Protein AF-A0A914D9E1-F1 (afdb_monomer_lite)

Organism: NCBI:txid290746

Sequence (88 aa):
PGGPGQVIQSGGGQGPPGPAGPPGQPGGPGQPGQSSAPQPGPPGPGGDQGPPGPPGAPGNPGGPGNDGSSGGSGACDHCPPPRTPPGY

Structure (mmCIF, N/CA/C/O backbone):
data_AF-A0A914D9E1-F1
#
_entry.id   AF-A0A914D9E1-F1
#
loop_
_atom_site.group_PDB
_atom_site.id
_atom_site.type_symbol
_atom_site.label_atom_id
_atom_site.label_alt_id
_atom_site.label_comp_id
_atom_site.label_asym_id
_atom_site.label_entity_id
_atom_site.label_seq_id
_atom_site.pdbx_PDB_ins_code
_atom_site.Cartn_x
_atom_site.Cartn_y
_atom_site.Cartn_z
_atom_site.occupancy
_atom_site.B_iso_or_equiv
_atom_site.auth_seq_id
_atom_site.auth_comp_id
_atom_site.auth_asym_id
_atom_site.auth_atom_id
_atom_site.pdbx_PDB_model_num
ATOM 1 N N . PRO A 1 1 ? 29.827 12.034 -39.011 1.00 46.38 1 PRO A N 1
ATOM 2 C CA . PRO A 1 1 ? 29.683 11.772 -37.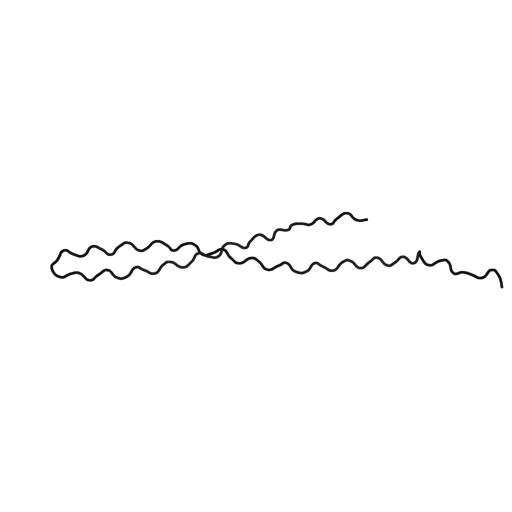557 1.00 46.38 1 PRO A CA 1
ATOM 3 C C . PRO A 1 1 ? 28.470 12.532 -36.999 1.00 46.38 1 PRO A C 1
ATOM 5 O O . PRO A 1 1 ? 28.501 13.756 -36.939 1.00 46.38 1 PRO A O 1
ATOM 8 N N . GLY A 1 2 ? 27.377 11.825 -36.698 1.00 41.75 2 GLY A N 1
ATOM 9 C CA . GLY A 1 2 ? 26.207 12.411 -36.032 1.00 41.75 2 GLY A CA 1
ATOM 10 C C . GLY A 1 2 ? 26.454 12.503 -34.526 1.00 41.75 2 GLY A C 1
ATOM 11 O O . GLY A 1 2 ? 27.050 11.589 -33.959 1.00 41.75 2 GLY A O 1
ATOM 12 N N . GLY A 1 3 ? 26.065 13.617 -33.901 1.00 50.62 3 GLY A N 1
ATOM 13 C CA . GLY A 1 3 ? 26.249 13.837 -32.461 1.00 50.62 3 GLY A CA 1
ATOM 14 C C . GLY A 1 3 ? 25.533 12.785 -31.598 1.00 50.62 3 GLY A C 1
ATOM 15 O O . GLY A 1 3 ? 24.631 12.106 -32.094 1.00 50.62 3 GLY A O 1
ATOM 16 N N . PRO A 1 4 ? 25.924 12.624 -30.319 1.00 48.44 4 PRO A N 1
ATOM 17 C CA . PRO A 1 4 ? 25.319 11.624 -29.446 1.00 48.44 4 PRO A CA 1
ATOM 18 C C . PRO A 1 4 ? 23.818 11.887 -29.280 1.00 48.44 4 PRO A C 1
ATOM 20 O O . PRO A 1 4 ? 23.392 13.026 -29.076 1.00 48.44 4 PRO A O 1
ATOM 23 N N . GLY A 1 5 ? 23.026 10.818 -29.389 1.00 50.44 5 GLY A N 1
ATOM 24 C CA . GLY A 1 5 ? 21.576 10.868 -29.234 1.00 50.44 5 GLY A CA 1
ATOM 25 C C . GLY A 1 5 ? 21.184 11.435 -27.872 1.00 50.44 5 GLY A C 1
ATOM 26 O O . GLY A 1 5 ? 21.755 11.067 -26.845 1.00 50.44 5 GLY A O 1
ATOM 27 N N . GLN A 1 6 ? 20.210 12.346 -27.869 1.00 46.50 6 GLN A N 1
ATOM 28 C CA . GLN A 1 6 ? 19.634 12.870 -26.638 1.00 46.50 6 GLN A CA 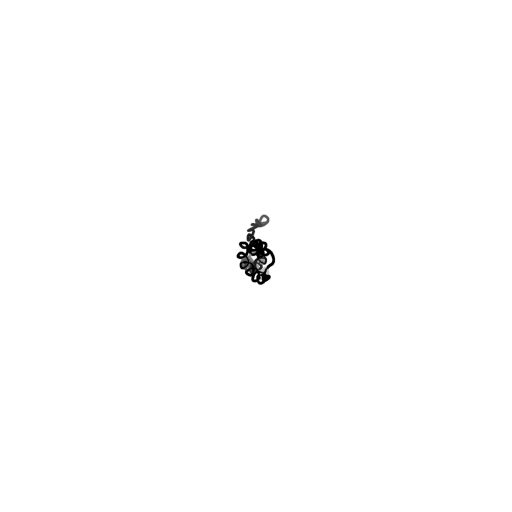1
ATOM 29 C C . GLN A 1 6 ? 18.916 11.734 -25.910 1.00 46.50 6 GLN A C 1
ATOM 31 O O . GLN A 1 6 ? 17.888 11.232 -26.361 1.00 46.50 6 GLN A O 1
ATOM 36 N N . VAL A 1 7 ? 19.478 11.329 -24.773 1.00 46.06 7 VAL A N 1
ATOM 37 C CA . VAL A 1 7 ? 18.842 10.401 -23.844 1.00 46.06 7 VAL A CA 1
ATOM 38 C C . VAL A 1 7 ? 17.719 11.176 -23.164 1.00 46.06 7 VAL A C 1
ATOM 40 O O . VAL A 1 7 ? 17.926 11.831 -22.144 1.00 46.06 7 VAL A O 1
ATOM 43 N N . ILE A 1 8 ? 16.525 11.168 -23.753 1.00 49.91 8 ILE A N 1
ATOM 44 C CA . ILE A 1 8 ? 15.329 11.605 -23.037 1.00 49.91 8 ILE A CA 1
ATOM 45 C C . ILE A 1 8 ? 15.100 10.593 -21.919 1.00 49.91 8 ILE A C 1
ATOM 47 O O . ILE A 1 8 ? 14.504 9.538 -22.130 1.00 49.91 8 ILE A O 1
ATOM 51 N N . GLN A 1 9 ? 15.611 10.929 -20.730 1.00 43.16 9 GLN A N 1
ATOM 52 C CA . GLN A 1 9 ? 15.197 10.392 -19.436 1.00 43.16 9 GLN A CA 1
ATOM 53 C C . GLN A 1 9 ? 13.699 10.670 -19.274 1.00 43.16 9 GLN A C 1
ATOM 55 O O . GLN A 1 9 ? 13.276 11.562 -18.545 1.00 43.16 9 GLN A O 1
ATOM 60 N N . SER A 1 10 ? 12.869 9.953 -20.021 1.00 48.94 10 SER A N 1
ATOM 61 C CA . SER A 1 10 ? 11.425 9.989 -19.869 1.00 48.94 10 SER A CA 1
ATOM 62 C C . SER A 1 10 ? 11.122 9.097 -18.676 1.00 48.94 10 SER A C 1
ATOM 64 O O . SER A 1 10 ? 10.833 7.911 -18.800 1.00 48.94 10 SER A O 1
ATOM 66 N N . GLY A 1 11 ? 11.322 9.679 -17.490 1.00 48.28 11 GLY A N 1
ATOM 67 C CA . GLY A 1 11 ? 11.004 9.070 -16.213 1.00 48.28 11 GLY A CA 1
ATOM 68 C C . GLY A 1 11 ? 9.546 8.639 -16.214 1.00 48.28 11 GLY A C 1
ATOM 69 O O . GLY A 1 11 ? 8.648 9.467 -16.080 1.00 48.28 11 GLY A O 1
ATOM 70 N N . GLY A 1 12 ? 9.312 7.338 -16.373 1.00 49.28 12 GLY A N 1
ATOM 71 C CA . GLY A 1 12 ? 8.045 6.730 -16.008 1.00 49.28 12 GLY A CA 1
ATOM 72 C C . GLY A 1 12 ? 7.906 6.873 -14.501 1.00 49.28 12 GLY A C 1
ATOM 73 O O . GLY A 1 12 ? 8.553 6.143 -13.752 1.00 49.28 12 GLY A O 1
ATOM 74 N N . GLY A 1 13 ? 7.151 7.883 -14.066 1.00 56.12 13 GLY A N 1
ATOM 75 C CA . GLY A 1 13 ? 6.897 8.139 -12.654 1.00 56.12 13 GLY A CA 1
ATOM 76 C C . GLY A 1 13 ? 6.337 6.897 -11.963 1.00 56.12 13 GLY A C 1
ATOM 77 O O . GLY A 1 13 ? 5.631 6.093 -12.574 1.00 56.12 13 GLY A O 1
ATOM 78 N N . GLN A 1 14 ? 6.672 6.737 -10.684 1.00 52.31 14 GLN A N 1
ATOM 79 C CA . GLN A 1 14 ? 6.115 5.675 -9.856 1.00 52.31 14 GLN A CA 1
ATOM 80 C C . GLN A 1 14 ? 4.580 5.741 -9.907 1.00 52.31 14 GLN A C 1
ATOM 82 O O . GLN A 1 14 ? 4.002 6.828 -9.838 1.00 52.31 14 GLN A O 1
ATOM 87 N N . GLY A 1 15 ? 3.930 4.581 -10.060 1.00 56.78 15 GLY A N 1
ATOM 88 C CA . GLY A 1 15 ? 2.471 4.490 -10.055 1.00 56.78 15 GLY A CA 1
ATOM 89 C C . GLY A 1 15 ? 1.871 5.078 -8.770 1.00 56.78 15 GLY A C 1
ATOM 90 O O . GLY A 1 15 ? 2.574 5.190 -7.760 1.00 56.78 15 GLY A O 1
ATOM 91 N N . PRO A 1 16 ? 0.585 5.473 -8.787 1.00 61.41 16 PRO A N 1
ATOM 92 C CA . PRO A 1 16 ? -0.048 6.057 -7.614 1.00 61.41 16 PRO A CA 1
ATOM 93 C C . PRO A 1 16 ? 0.013 5.085 -6.419 1.00 61.41 16 PRO A C 1
ATOM 95 O O . PRO A 1 16 ? 0.026 3.865 -6.619 1.00 61.41 16 PRO A O 1
ATOM 98 N N . PRO A 1 17 ? 0.039 5.597 -5.176 1.00 68.81 17 PRO A N 1
ATOM 99 C CA . PRO A 1 17 ? -0.086 4.763 -3.985 1.00 68.81 17 PRO A CA 1
ATOM 100 C C . PRO A 1 17 ? -1.308 3.834 -4.061 1.00 68.81 17 PRO A C 1
ATOM 102 O O . PRO A 1 17 ? -2.335 4.195 -4.639 1.00 68.81 17 PRO A O 1
ATOM 105 N N . GLY A 1 18 ? -1.203 2.642 -3.467 1.00 70.00 18 GLY A N 1
ATOM 106 C CA . GLY A 1 18 ? -2.335 1.719 -3.361 1.00 70.00 18 GLY A CA 1
ATOM 107 C C . GLY A 1 18 ? -3.484 2.292 -2.513 1.00 70.00 18 GLY A C 1
ATOM 108 O O . GLY A 1 18 ? -3.283 3.259 -1.772 1.00 70.00 18 GLY A O 1
ATOM 109 N N . PRO A 1 19 ? -4.697 1.711 -2.597 1.00 72.81 19 PRO A N 1
ATOM 110 C CA . PRO A 1 19 ? -5.827 2.139 -1.776 1.00 72.81 19 PRO A CA 1
ATOM 111 C C . PRO A 1 19 ? -5.550 1.925 -0.279 1.00 72.81 19 PRO A C 1
ATOM 113 O O . PRO A 1 19 ? -4.753 1.068 0.107 1.00 72.81 19 PRO A O 1
ATOM 116 N N . ALA A 1 20 ? -6.237 2.690 0.576 1.00 78.62 20 ALA A N 1
ATOM 117 C CA . ALA A 1 20 ? -6.176 2.501 2.024 1.00 78.62 20 ALA A CA 1
ATOM 118 C C . ALA A 1 20 ? -6.628 1.083 2.426 1.00 78.62 20 ALA A C 1
ATOM 120 O O . ALA A 1 20 ? -7.512 0.500 1.794 1.00 78.62 20 ALA A O 1
ATOM 121 N N . GLY A 1 21 ? -6.030 0.538 3.491 1.00 77.44 21 GLY A N 1
ATOM 122 C CA . GLY A 1 21 ? -6.450 -0.742 4.061 1.00 77.44 21 GLY A CA 1
ATOM 123 C C . GLY A 1 21 ? -7.878 -0.688 4.631 1.00 77.44 21 GLY A C 1
ATOM 124 O O . GLY A 1 21 ? -8.399 0.402 4.888 1.00 77.44 21 GLY A O 1
ATOM 125 N N . PRO A 1 22 ? -8.528 -1.847 4.840 1.00 82.19 22 PRO A N 1
ATOM 126 C CA . PRO A 1 22 ? -9.861 -1.894 5.434 1.00 82.19 22 PRO A CA 1
ATOM 127 C C . PRO A 1 22 ? -9.854 -1.363 6.883 1.00 82.19 22 PRO A C 1
ATOM 129 O O . PRO A 1 22 ? -8.821 -1.434 7.554 1.00 82.19 22 PRO A O 1
ATOM 132 N N . PRO A 1 23 ? -10.996 -0.864 7.398 1.00 81.75 23 PRO A N 1
ATOM 133 C CA . PRO A 1 23 ? -11.138 -0.520 8.812 1.00 81.75 23 PRO A CA 1
ATOM 134 C C . PRO A 1 23 ? -10.798 -1.697 9.739 1.00 81.75 23 PRO A C 1
ATOM 136 O O . PRO A 1 23 ? -11.005 -2.860 9.383 1.00 81.75 23 PRO A O 1
ATOM 139 N N . GLY A 1 24 ? -10.309 -1.390 10.944 1.00 84.25 24 GLY A N 1
ATOM 140 C CA . GLY A 1 24 ? -10.080 -2.393 11.986 1.00 84.25 24 GLY A CA 1
ATOM 141 C C . GLY A 1 24 ? -11.374 -3.098 12.411 1.00 84.25 24 GLY A C 1
ATOM 142 O O . GLY A 1 24 ? -12.477 -2.591 12.201 1.00 84.25 24 GLY A O 1
ATOM 143 N N . GLN A 1 25 ? -11.248 -4.281 13.014 1.00 85.81 25 GLN A N 1
ATOM 144 C CA . GLN A 1 25 ? -12.406 -5.010 13.536 1.00 85.81 25 GLN A CA 1
ATOM 145 C C . GLN A 1 25 ? -13.062 -4.242 14.701 1.00 85.81 25 GLN A C 1
ATOM 147 O O . GLN A 1 25 ? -12.346 -3.602 15.476 1.00 85.81 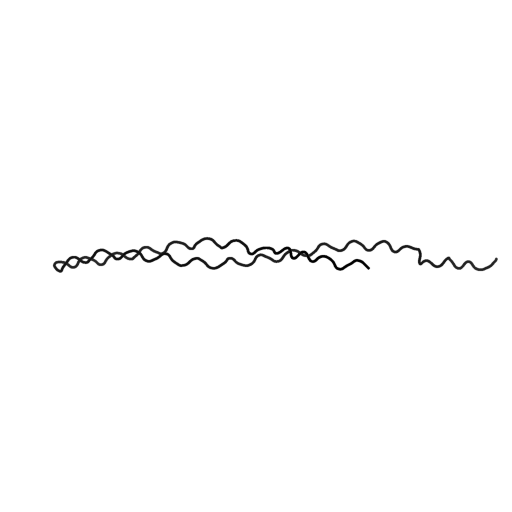25 GLN A O 1
ATOM 152 N N . PRO A 1 26 ? -14.400 -4.310 14.861 1.00 85.25 26 PRO A N 1
ATOM 153 C CA . PRO A 1 26 ? -15.069 -3.768 16.039 1.00 85.25 26 PRO A CA 1
ATOM 154 C C . PRO A 1 26 ? -14.476 -4.334 17.333 1.00 85.25 26 PRO A C 1
ATOM 156 O O . PRO A 1 26 ? -14.102 -5.507 17.391 1.00 85.25 26 PRO A O 1
ATOM 159 N N . GLY A 1 27 ? -14.421 -3.507 18.381 1.00 89.25 27 GLY A N 1
ATOM 160 C CA . GLY A 1 27 ? -14.027 -3.962 19.712 1.00 89.25 27 GLY A CA 1
ATOM 161 C C . GLY A 1 27 ? -14.931 -5.094 20.213 1.00 89.25 27 GLY A C 1
ATOM 162 O O . GLY A 1 27 ? -16.102 -5.184 19.839 1.00 89.25 27 GLY A O 1
ATOM 163 N N . GLY A 1 28 ? -14.382 -5.965 21.061 1.00 92.69 28 GLY A N 1
ATOM 164 C CA . GLY A 1 28 ? -15.154 -7.043 21.676 1.00 92.69 28 GLY A CA 1
ATOM 165 C C . GLY A 1 28 ? -16.321 -6.514 22.531 1.00 92.69 28 GLY A C 1
ATOM 166 O O . GLY A 1 28 ? -16.279 -5.369 22.989 1.00 92.69 28 GLY A O 1
ATOM 167 N N . PRO A 1 29 ? -17.360 -7.334 22.777 1.00 82.75 29 PRO A N 1
ATOM 168 C CA . PRO A 1 29 ? -18.444 -6.976 23.687 1.00 82.75 29 PRO A CA 1
ATOM 169 C C . PRO A 1 29 ? -17.908 -6.600 25.074 1.00 82.75 29 PRO A C 1
ATOM 171 O O . PRO A 1 29 ? -16.945 -7.198 25.557 1.00 82.75 29 PRO A O 1
ATOM 174 N N . GLY A 1 30 ? -18.557 -5.637 25.733 1.00 81.69 30 GLY A N 1
ATOM 175 C CA . GLY A 1 30 ? -18.253 -5.302 27.125 1.00 81.69 30 GLY A CA 1
ATOM 176 C C . GLY A 1 30 ? -18.424 -6.506 28.056 1.00 81.69 30 GLY A C 1
ATOM 177 O O . GLY A 1 30 ? -19.204 -7.419 27.774 1.00 81.69 30 GLY A O 1
ATOM 178 N N . GLN A 1 31 ? -17.702 -6.511 29.179 1.00 82.94 31 GLN A N 1
ATOM 179 C CA . GLN A 1 31 ? -17.861 -7.565 30.180 1.00 82.94 31 GLN A CA 1
ATOM 180 C C . GLN A 1 31 ? -19.292 -7.568 30.755 1.00 82.94 31 GLN A C 1
ATOM 182 O O . GLN A 1 31 ? -19.860 -6.494 30.973 1.00 82.94 31 GLN A O 1
ATOM 187 N N . PRO A 1 32 ? -19.881 -8.751 31.021 1.00 76.31 32 PRO A N 1
ATOM 188 C CA . PRO A 1 32 ? -21.172 -8.852 31.694 1.00 76.31 32 PRO A CA 1
ATOM 189 C C . PRO A 1 32 ? -21.182 -8.111 33.038 1.00 76.31 32 PRO A C 1
ATOM 191 O O . PRO A 1 32 ? -20.200 -8.130 33.780 1.00 76.31 32 PRO A O 1
ATOM 194 N N . GLY A 1 33 ? -22.319 -7.493 33.367 1.00 68.12 33 GLY A N 1
ATOM 195 C CA . GLY A 1 33 ? -22.546 -6.826 34.650 1.00 68.12 33 GLY A CA 1
ATOM 196 C C . GLY A 1 33 ? -22.345 -7.762 35.847 1.00 68.12 33 GLY A C 1
ATOM 197 O O . GLY A 1 33 ? -22.978 -8.815 35.896 1.00 68.12 33 GLY A O 1
ATOM 198 N N . GLN A 1 34 ? -21.527 -7.382 36.837 1.00 64.62 34 GLN A N 1
ATOM 199 C CA . GLN A 1 34 ? -21.494 -8.082 38.126 1.00 64.62 34 GLN A CA 1
ATOM 200 C C . GLN A 1 34 ? -22.758 -7.750 38.928 1.00 64.62 34 GLN A C 1
ATOM 202 O O . GLN A 1 34 ? -23.023 -6.595 39.257 1.00 64.62 34 GLN A O 1
ATOM 207 N N . SER A 1 35 ? -23.544 -8.771 39.261 1.00 62.81 35 SER A N 1
ATOM 208 C CA . SER A 1 35 ? -24.711 -8.640 40.134 1.00 62.81 35 SER A CA 1
ATOM 209 C C . SER A 1 35 ? -24.298 -8.177 41.541 1.00 62.81 35 SER A C 1
ATOM 211 O O . SER A 1 35 ? -23.527 -8.856 42.218 1.00 62.81 35 SER A O 1
ATOM 213 N N . SER A 1 36 ? -24.839 -7.027 41.969 1.00 51.19 36 SER A N 1
ATOM 214 C CA . SER A 1 36 ? -24.682 -6.382 43.293 1.00 51.19 36 SER A CA 1
ATOM 215 C C . SER A 1 36 ? -23.236 -6.125 43.756 1.00 51.19 36 SER A C 1
ATOM 217 O O . SER A 1 36 ? -22.883 -6.292 44.919 1.00 51.19 36 SER A O 1
ATOM 219 N N . ALA A 1 37 ? -22.427 -5.633 42.825 1.00 59.31 37 ALA A N 1
ATOM 220 C CA . ALA A 1 37 ? -21.249 -4.790 43.035 1.00 59.31 37 ALA A CA 1
ATOM 221 C C . ALA A 1 37 ? -21.375 -3.608 42.033 1.00 59.31 37 ALA A C 1
ATOM 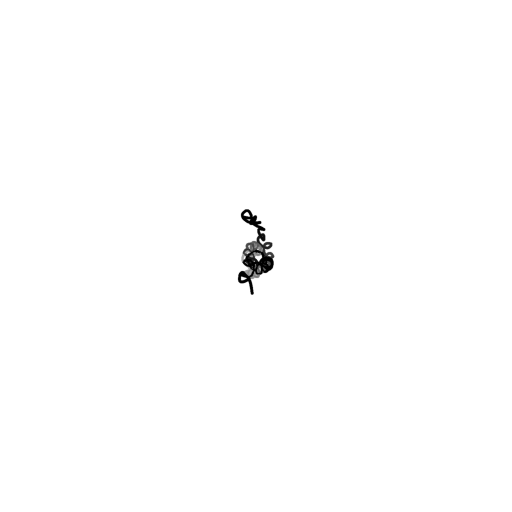223 O O . ALA A 1 37 ? -22.207 -3.716 41.127 1.00 59.31 37 ALA A O 1
ATOM 224 N N . PRO A 1 38 ? -20.682 -2.457 42.197 1.00 55.91 38 PRO A N 1
ATOM 225 C CA . PRO A 1 38 ? -20.920 -1.258 41.380 1.00 55.91 38 PRO A CA 1
ATOM 226 C C . PRO A 1 38 ? -20.942 -1.579 39.880 1.00 55.91 38 PRO A C 1
ATOM 228 O O . PRO A 1 38 ? -20.129 -2.373 39.410 1.00 55.91 38 PRO A O 1
ATOM 231 N N . GLN A 1 39 ? -21.893 -0.978 39.152 1.00 66.12 39 GLN A N 1
ATOM 232 C CA . GLN A 1 39 ? -22.076 -1.192 37.712 1.00 66.12 39 GLN A CA 1
ATOM 233 C C . GLN A 1 39 ? -20.725 -1.137 36.987 1.00 66.12 39 GLN A C 1
ATOM 235 O O . GLN A 1 39 ? -20.025 -0.128 37.126 1.00 66.12 39 GLN A O 1
ATOM 240 N N . PRO A 1 40 ? -20.361 -2.172 36.203 1.00 72.12 40 PRO A N 1
ATOM 241 C CA . PRO A 1 40 ? -19.186 -2.086 35.355 1.00 72.12 40 PRO A CA 1
ATOM 242 C C . PRO A 1 40 ? -19.285 -0.864 34.451 1.00 72.12 40 PRO A C 1
ATOM 244 O O . PRO A 1 40 ? -20.363 -0.531 33.948 1.00 72.12 40 PRO A O 1
ATOM 247 N N . GLY A 1 41 ? -18.154 -0.178 34.295 1.00 77.38 41 GLY A N 1
ATOM 248 C CA . GLY A 1 41 ? -18.065 0.993 33.437 1.00 77.38 41 GLY A CA 1
ATOM 249 C C . GLY A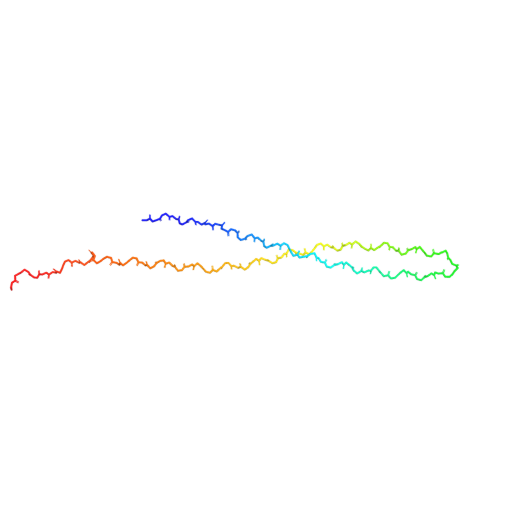 1 41 ? -18.477 0.669 31.997 1.00 77.38 41 GLY A C 1
ATOM 250 O O . GLY A 1 41 ? -18.477 -0.500 31.596 1.00 77.38 41 GLY A O 1
ATOM 251 N N . PRO A 1 42 ? -18.834 1.694 31.205 1.00 86.31 42 PRO A N 1
ATOM 252 C CA . PRO A 1 42 ? -19.133 1.490 29.796 1.00 86.31 42 PRO A CA 1
ATOM 253 C C . PRO A 1 42 ? -17.944 0.815 29.087 1.00 86.31 42 PRO A C 1
ATOM 255 O O . PRO A 1 42 ? -16.797 0.993 29.514 1.00 86.31 42 PRO A O 1
ATOM 258 N N . PRO A 1 43 ? -18.192 0.058 28.002 1.00 85.00 43 PRO A N 1
ATOM 259 C CA . PRO A 1 43 ? -17.123 -0.453 27.152 1.00 85.00 43 PRO A CA 1
ATOM 260 C C . PRO A 1 43 ? -16.150 0.663 26.754 1.00 85.00 43 PRO A C 1
ATOM 262 O O . PRO A 1 43 ? -16.555 1.813 26.569 1.00 85.00 43 PRO A O 1
ATOM 265 N N . GLY A 1 44 ? -14.868 0.319 26.617 1.00 86.25 44 GLY A N 1
ATOM 266 C CA . GLY A 1 44 ? -13.858 1.269 26.156 1.00 86.25 44 GLY A CA 1
ATOM 267 C C . GLY A 1 44 ? -14.155 1.796 24.744 1.00 86.25 44 GLY A C 1
ATOM 268 O O . GLY A 1 44 ? -14.914 1.169 23.998 1.00 86.25 44 GLY A O 1
ATOM 269 N N . PRO A 1 45 ? -13.560 2.939 24.356 1.00 89.31 45 PRO A N 1
ATOM 270 C CA . PRO A 1 45 ? -13.630 3.409 22.977 1.00 89.31 45 PRO A CA 1
ATOM 271 C C . PRO A 1 45 ? -13.058 2.353 22.018 1.00 89.31 45 PRO A C 1
ATOM 273 O O . PRO A 1 45 ? -12.204 1.548 22.395 1.00 89.31 45 PRO A O 1
ATOM 276 N N . GLY A 1 46 ? -13.540 2.355 20.773 1.00 90.44 46 GLY A N 1
ATOM 277 C CA . GLY A 1 46 ? -12.961 1.525 19.716 1.00 90.44 46 GLY A CA 1
ATOM 278 C C . GLY A 1 46 ? -11.475 1.834 19.518 1.00 90.44 46 GLY A C 1
ATOM 279 O O . GLY A 1 46 ? -11.032 2.948 19.792 1.00 90.44 46 GLY A O 1
ATOM 280 N N . GLY A 1 47 ? -10.712 0.841 19.057 1.00 89.19 47 GLY A N 1
ATOM 281 C CA . GLY A 1 47 ? -9.295 1.030 18.748 1.00 89.19 47 GLY A CA 1
ATOM 282 C C . GLY A 1 47 ? -9.074 2.015 17.598 1.00 89.19 47 GLY A C 1
ATOM 283 O O . GLY A 1 47 ? -9.973 2.257 16.789 1.00 89.19 47 GLY A O 1
ATOM 284 N N . ASP A 1 48 ? -7.861 2.558 17.524 1.00 87.50 48 ASP A N 1
ATOM 285 C CA . ASP A 1 48 ? -7.460 3.472 16.457 1.00 87.50 48 ASP A CA 1
ATOM 286 C C . ASP A 1 48 ? -7.540 2.813 15.072 1.00 87.50 48 ASP A C 1
ATOM 288 O O . ASP A 1 48 ? -7.462 1.589 14.915 1.00 87.50 48 ASP A O 1
ATOM 292 N N . GLN A 1 49 ? -7.662 3.643 14.034 1.00 86.75 49 GLN A N 1
ATOM 293 C CA . GLN A 1 49 ? -7.548 3.170 12.659 1.00 86.75 49 GLN A CA 1
ATOM 294 C C . GLN A 1 49 ? -6.165 2.533 12.435 1.00 86.75 49 GLN A C 1
ATOM 296 O O . GLN A 1 49 ? -5.145 3.052 12.887 1.00 86.75 49 GLN A O 1
ATOM 301 N N . GLY A 1 50 ? -6.128 1.419 11.697 1.00 84.69 50 GLY A N 1
ATOM 302 C CA . GLY A 1 50 ? -4.870 0.798 11.284 1.00 84.69 50 GLY A CA 1
ATOM 303 C C . GLY A 1 50 ? -3.999 1.731 10.423 1.00 84.69 50 GLY A C 1
ATOM 304 O O . GLY A 1 50 ? -4.506 2.690 9.833 1.00 84.69 50 GLY A O 1
ATOM 305 N N . PRO A 1 51 ? -2.687 1.457 10.317 1.00 86.44 51 PRO A N 1
ATOM 306 C CA . PRO A 1 51 ? -1.786 2.266 9.503 1.00 86.44 51 PRO A CA 1
ATOM 307 C C . PRO A 1 51 ? -2.139 2.189 8.003 1.00 86.44 51 PRO A C 1
ATOM 309 O O . PRO A 1 51 ? -2.775 1.225 7.563 1.00 86.44 51 PRO A O 1
ATOM 312 N N . PRO A 1 52 ? -1.700 3.168 7.189 1.00 82.62 52 PRO A N 1
ATOM 313 C CA . PRO A 1 52 ? -1.797 3.085 5.733 1.00 82.62 52 PRO A CA 1
ATOM 314 C C . PRO A 1 52 ? -1.140 1.814 5.172 1.00 82.62 52 PRO A C 1
ATOM 316 O O . PRO A 1 52 ? -0.179 1.294 5.741 1.00 82.62 52 PRO A O 1
ATOM 319 N N . GLY A 1 53 ? -1.638 1.334 4.028 1.00 85.88 53 GLY A N 1
ATOM 320 C CA . GLY A 1 53 ? -1.025 0.216 3.307 1.00 85.88 53 GLY A CA 1
ATOM 321 C C . GLY A 1 53 ? 0.369 0.556 2.748 1.00 85.88 53 GLY A C 1
ATOM 322 O O . GLY A 1 53 ? 0.730 1.733 2.660 1.00 85.88 53 GLY A O 1
ATOM 323 N N . PRO A 1 54 ? 1.166 -0.456 2.355 1.00 80.75 54 PRO A N 1
ATOM 324 C CA . PRO A 1 54 ? 2.475 -0.233 1.745 1.00 80.75 54 PRO A CA 1
ATOM 325 C C . PRO A 1 54 ? 2.363 0.437 0.358 1.00 80.75 54 PRO A C 1
ATOM 327 O O . PRO A 1 54 ? 1.308 0.367 -0.279 1.00 80.75 54 PRO A O 1
ATOM 330 N N . PRO A 1 55 ? 3.449 1.053 -0.154 1.00 78.94 55 PRO A N 1
ATOM 331 C CA . PRO A 1 55 ? 3.498 1.560 -1.525 1.00 78.94 55 PRO A CA 1
ATOM 332 C C . PRO A 1 55 ? 3.194 0.478 -2.572 1.00 78.94 55 PRO A C 1
ATOM 334 O O . PRO A 1 55 ? 3.488 -0.700 -2.369 1.00 78.94 55 PRO A O 1
ATOM 337 N N . GLY A 1 56 ? 2.644 0.891 -3.719 1.00 85.94 56 GLY A N 1
ATOM 338 C CA . GLY A 1 56 ? 2.432 -0.000 -4.861 1.00 85.94 56 GLY A CA 1
ATOM 339 C C . GLY A 1 56 ? 3.746 -0.527 -5.452 1.00 85.94 56 GLY A C 1
ATOM 340 O O . GLY A 1 56 ? 4.810 0.073 -5.278 1.00 85.94 56 GLY A O 1
ATOM 341 N N . ALA A 1 57 ? 3.667 -1.648 -6.174 1.00 79.62 57 ALA A N 1
ATOM 342 C CA . ALA A 1 57 ? 4.812 -2.215 -6.884 1.00 79.62 57 ALA A CA 1
ATOM 343 C C . ALA A 1 57 ? 5.319 -1.269 -7.999 1.00 79.62 57 ALA A C 1
ATOM 345 O O . ALA A 1 57 ? 4.523 -0.516 -8.569 1.00 79.62 57 ALA A O 1
ATOM 346 N N . PRO A 1 58 ? 6.623 -1.307 -8.343 1.00 77.25 58 PRO A N 1
ATOM 347 C CA . PRO A 1 58 ? 7.146 -0.609 -9.515 1.00 77.25 58 PRO A CA 1
ATOM 348 C C . PRO A 1 58 ? 6.405 -1.000 -10.802 1.00 77.25 58 PRO A C 1
ATOM 350 O O . PRO A 1 58 ? 5.926 -2.125 -10.937 1.00 77.25 58 PRO A O 1
ATOM 353 N N . GLY A 1 59 ? 6.339 -0.074 -11.762 1.00 83.88 59 GLY A N 1
ATOM 354 C CA . GLY A 1 59 ? 5.795 -0.359 -13.091 1.00 83.88 59 GLY A CA 1
ATOM 355 C C . GLY A 1 59 ? 6.645 -1.369 -13.872 1.00 83.88 59 GLY A C 1
ATOM 356 O O . GLY A 1 59 ? 7.820 -1.581 -13.566 1.00 83.88 59 GLY A O 1
ATOM 357 N N . ASN A 1 60 ? 6.057 -1.978 -14.906 1.00 80.0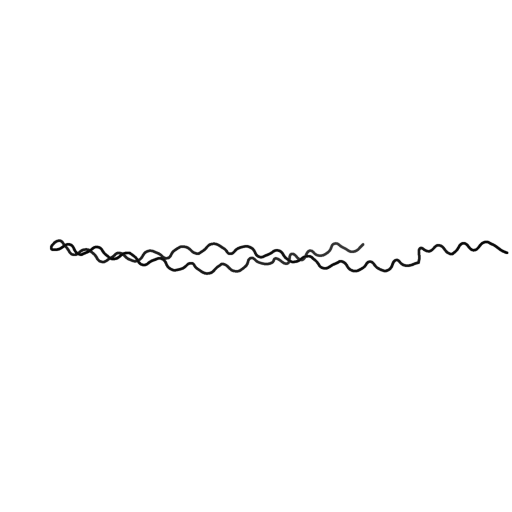6 60 ASN A N 1
ATOM 358 C CA . ASN A 1 60 ? 6.795 -2.856 -15.817 1.00 80.06 60 ASN A CA 1
ATOM 359 C C . ASN A 1 60 ? 7.865 -2.069 -16.602 1.00 80.06 60 ASN A C 1
ATOM 361 O O . ASN A 1 60 ? 7.640 -0.894 -16.909 1.00 80.06 60 ASN A O 1
ATOM 365 N N . PRO A 1 61 ? 8.998 -2.699 -16.974 1.00 74.94 61 PRO A N 1
ATOM 366 C CA . PRO A 1 61 ? 9.961 -2.101 -17.893 1.00 74.94 61 PRO A CA 1
ATOM 367 C C . PRO A 1 61 ? 9.307 -1.667 -19.211 1.00 74.94 61 PRO A C 1
ATOM 369 O O . PRO A 1 61 ? 8.349 -2.289 -19.674 1.00 74.94 61 PRO A O 1
ATOM 372 N N . GLY A 1 62 ? 9.855 -0.619 -19.833 1.00 85.38 62 GLY A N 1
ATOM 373 C CA . GLY A 1 62 ? 9.466 -0.226 -21.186 1.00 85.38 62 GLY A CA 1
ATOM 374 C C . GLY A 1 62 ? 9.738 -1.339 -22.205 1.00 85.38 62 GLY A C 1
ATOM 375 O O . GLY A 1 62 ? 10.583 -2.209 -21.984 1.00 85.38 62 GLY A O 1
ATOM 376 N N . GLY A 1 63 ? 9.019 -1.309 -23.328 1.00 87.81 63 GLY A N 1
ATOM 377 C CA . GLY A 1 63 ? 9.283 -2.216 -24.446 1.00 87.81 63 GLY A CA 1
ATOM 378 C C . GLY A 1 63 ? 10.661 -1.973 -25.087 1.00 87.81 63 GLY A C 1
ATOM 379 O O . GLY A 1 63 ? 11.274 -0.928 -24.850 1.00 87.81 63 GLY A O 1
ATOM 380 N N . PRO A 1 64 ? 11.157 -2.914 -25.912 1.00 84.50 64 PRO A N 1
ATOM 381 C CA . PRO A 1 64 ? 12.367 -2.713 -26.705 1.00 84.50 64 PRO A CA 1
ATOM 382 C C . PRO A 1 64 ? 12.274 -1.465 -27.591 1.00 84.50 64 PRO A C 1
ATOM 384 O O . PRO A 1 64 ? 11.190 -1.092 -28.044 1.00 84.50 64 PRO A O 1
ATOM 387 N N . GLY A 1 65 ? 13.422 -0.840 -27.863 1.00 87.81 65 GLY A N 1
ATOM 388 C CA . GLY A 1 65 ? 13.508 0.229 -28.855 1.00 87.81 65 GLY A CA 1
ATOM 389 C C . GLY A 1 65 ? 13.154 -0.273 -30.257 1.00 87.81 65 GLY A C 1
ATOM 390 O O . GLY A 1 65 ? 13.294 -1.454 -30.565 1.00 87.81 65 GLY A O 1
ATOM 391 N N . ASN A 1 66 ? 12.696 0.642 -31.102 1.00 88.44 66 ASN A N 1
ATOM 392 C CA . ASN A 1 66 ? 12.457 0.399 -32.519 1.00 88.44 66 ASN A CA 1
ATOM 393 C C . ASN A 1 66 ? 13.762 0.073 -33.264 1.00 88.44 66 ASN A C 1
ATOM 395 O O . ASN A 1 66 ? 14.823 0.612 -32.942 1.00 88.44 66 ASN A O 1
ATOM 399 N N . ASP A 1 67 ? 13.656 -0.787 -34.279 1.00 84.50 67 ASP A N 1
ATOM 400 C CA . ASP A 1 67 ? 14.782 -1.154 -35.135 1.00 84.50 67 ASP A CA 1
ATOM 401 C C . ASP A 1 67 ? 15.420 0.087 -35.779 1.00 84.50 67 ASP A C 1
ATOM 403 O O . ASP A 1 67 ? 14.748 1.070 -36.114 1.00 84.50 67 ASP A O 1
ATOM 407 N N . GLY A 1 68 ? 16.744 0.039 -35.956 1.00 83.19 68 GLY A N 1
ATOM 408 C CA . GLY A 1 68 ? 17.480 1.089 -36.652 1.00 83.19 68 GLY A CA 1
ATOM 409 C C . GLY A 1 68 ? 17.034 1.208 -38.111 1.00 83.19 68 GLY A C 1
ATOM 410 O O . GLY A 1 68 ? 16.660 0.224 -38.748 1.00 83.19 68 GLY A O 1
ATOM 411 N N . SER A 1 69 ? 17.102 2.421 -38.662 1.00 82.50 69 SER A N 1
ATOM 412 C CA . SER A 1 69 ? 16.849 2.642 -40.087 1.00 82.50 69 SER A CA 1
ATOM 413 C C . SER A 1 69 ? 17.795 1.787 -40.931 1.00 82.50 69 SER A C 1
ATOM 415 O O . SER A 1 69 ? 18.989 1.714 -40.626 1.00 82.50 69 SER A O 1
ATOM 417 N N . SER A 1 70 ? 17.290 1.185 -42.010 1.00 80.38 70 SER A N 1
ATOM 418 C CA . SER A 1 70 ? 18.125 0.475 -42.980 1.00 80.38 70 SER A CA 1
ATOM 419 C C . SER A 1 70 ? 19.313 1.347 -43.404 1.00 80.38 70 SER A C 1
ATOM 421 O O . SER A 1 70 ? 19.148 2.538 -43.673 1.00 80.38 70 SER A O 1
ATOM 423 N N . GLY A 1 71 ? 20.517 0.764 -43.434 1.00 78.38 71 GLY A N 1
ATOM 424 C CA . GLY A 1 71 ? 21.710 1.457 -43.914 1.00 78.38 71 GLY A CA 1
ATOM 425 C C . GLY A 1 71 ? 21.483 1.976 -45.332 1.00 78.38 71 GLY A C 1
ATOM 426 O O . GLY A 1 71 ? 20.887 1.278 -46.153 1.00 78.38 71 GLY A O 1
ATOM 427 N N . GLY A 1 72 ? 21.924 3.207 -45.605 1.00 78.75 72 GLY A N 1
ATOM 428 C CA . GLY A 1 72 ? 21.825 3.784 -46.943 1.00 78.75 72 GLY A CA 1
ATOM 429 C C . GLY A 1 72 ? 22.464 2.848 -47.965 1.00 78.75 72 GLY A C 1
ATOM 430 O O . GLY A 1 72 ? 23.533 2.293 -47.706 1.00 78.75 72 GLY A O 1
ATOM 431 N N . SER A 1 73 ? 21.789 2.654 -49.099 1.00 73.25 73 SER A N 1
ATOM 432 C CA . SER A 1 73 ? 22.294 1.879 -50.230 1.00 73.25 73 SER A CA 1
ATOM 433 C C . SER A 1 73 ? 23.743 2.277 -50.494 1.00 73.25 73 SER A C 1
ATOM 435 O O . SER A 1 73 ? 24.017 3.452 -50.739 1.00 73.25 73 SER A O 1
ATOM 437 N N . GLY A 1 74 ? 24.671 1.321 -50.382 1.00 67.56 74 GLY A N 1
ATOM 438 C CA . GLY A 1 74 ? 26.081 1.568 -50.661 1.00 67.56 74 GLY A CA 1
ATOM 439 C C . GLY A 1 74 ? 26.191 2.161 -52.056 1.00 67.56 74 GLY A C 1
ATOM 440 O O . GLY A 1 74 ? 25.791 1.521 -53.028 1.00 67.56 74 GLY A O 1
ATOM 441 N N . ALA A 1 75 ? 26.645 3.408 -52.147 1.00 67.12 75 ALA A N 1
ATOM 442 C CA . ALA A 1 75 ? 26.783 4.055 -53.433 1.00 67.12 75 ALA A CA 1
ATOM 443 C C . ALA A 1 75 ? 27.796 3.248 -54.253 1.00 67.12 75 ALA A C 1
ATOM 445 O O . ALA A 1 75 ? 28.902 2.959 -53.786 1.00 67.12 75 ALA A O 1
ATOM 446 N N . CYS A 1 76 ? 27.417 2.862 -55.471 1.00 64.00 76 CYS A N 1
ATOM 447 C CA . CYS A 1 76 ? 28.264 2.127 -56.412 1.00 64.00 76 CYS A CA 1
ATOM 448 C C . CYS A 1 76 ? 29.452 2.967 -56.933 1.00 64.00 76 CYS A C 1
ATOM 450 O O . CYS A 1 76 ? 30.003 2.675 -57.989 1.00 64.00 76 CYS A O 1
ATOM 452 N N . ASP A 1 77 ? 29.875 3.987 -56.188 1.00 64.19 77 ASP A N 1
ATOM 453 C CA . ASP A 1 77 ? 30.960 4.910 -56.519 1.00 64.19 77 ASP A CA 1
ATOM 454 C C . ASP A 1 77 ? 32.339 4.315 -56.186 1.00 64.19 77 ASP A C 1
ATOM 456 O O . ASP A 1 77 ? 33.371 4.883 -56.527 1.00 64.19 77 ASP A O 1
ATOM 460 N N . HIS A 1 78 ? 32.371 3.160 -55.509 1.00 63.53 78 HIS A N 1
ATOM 461 C CA . HIS A 1 78 ? 33.577 2.351 -55.292 1.00 63.53 78 HIS A CA 1
ATOM 462 C C . HIS A 1 78 ? 33.745 1.237 -56.330 1.00 63.53 78 HIS A C 1
ATOM 464 O O . HIS A 1 78 ? 34.588 0.358 -56.150 1.00 63.53 78 HIS A O 1
ATOM 470 N N . CYS A 1 79 ? 32.973 1.244 -57.420 1.00 68.12 79 CYS A N 1
ATOM 471 C CA . CYS A 1 79 ? 33.322 0.413 -58.562 1.00 68.12 79 CYS A CA 1
ATOM 472 C C . CYS A 1 79 ? 34.504 1.092 -59.274 1.00 68.12 79 CYS A C 1
ATOM 474 O O . CYS A 1 79 ? 34.305 2.159 -59.863 1.00 68.12 79 CYS A O 1
ATOM 476 N N . PRO A 1 80 ? 35.741 0.553 -59.216 1.00 71.75 80 PRO A N 1
ATOM 477 C CA . PRO A 1 80 ? 36.793 1.067 -60.080 1.00 71.75 80 PRO A CA 1
ATOM 478 C C . PRO A 1 80 ? 36.296 0.974 -61.530 1.00 71.75 80 PRO A C 1
ATOM 480 O O . PRO A 1 80 ? 35.609 0.001 -61.862 1.00 71.75 80 PRO A O 1
ATOM 483 N N . PRO A 1 81 ? 36.611 1.954 -62.397 1.00 70.12 81 PRO A N 1
ATOM 484 C CA . PRO A 1 81 ? 36.230 1.872 -63.799 1.00 70.12 81 PRO A CA 1
ATOM 485 C C . PRO A 1 81 ? 36.679 0.514 -64.356 1.00 70.12 81 PRO A C 1
ATOM 487 O O . PRO A 1 81 ? 37.775 0.052 -64.003 1.00 70.12 81 PRO A O 1
ATOM 490 N N . PRO A 1 82 ? 35.848 -0.155 -65.179 1.00 70.00 82 PRO A N 1
ATOM 491 C CA . PRO A 1 82 ? 36.237 -1.420 -65.780 1.00 70.00 82 PRO A CA 1
ATOM 492 C C . PRO A 1 82 ? 37.593 -1.225 -66.453 1.00 70.00 82 PRO A C 1
ATOM 494 O O . PRO A 1 82 ? 37.788 -0.277 -67.214 1.00 70.00 82 PRO A O 1
ATOM 497 N N . ARG A 1 83 ? 38.556 -2.097 -66.136 1.00 72.88 83 ARG A N 1
ATOM 498 C CA . ARG A 1 83 ? 39.850 -2.096 -66.817 1.00 72.88 83 ARG A CA 1
ATOM 499 C C . ARG A 1 83 ? 39.605 -2.540 -68.255 1.00 72.88 83 ARG A C 1
ATOM 501 O O . ARG A 1 83 ? 39.598 -3.733 -68.539 1.00 72.88 83 ARG A O 1
ATOM 508 N N . THR A 1 84 ? 39.358 -1.593 -69.150 1.00 68.81 84 THR A N 1
ATOM 509 C CA . THR A 1 84 ? 39.361 -1.862 -70.586 1.00 68.81 84 THR A CA 1
ATOM 510 C C . THR A 1 84 ? 40.807 -2.133 -71.006 1.00 68.81 84 THR A C 1
ATOM 512 O O . THR A 1 84 ? 41.669 -1.296 -70.713 1.00 68.81 84 THR A O 1
ATOM 515 N N . PRO A 1 85 ? 41.120 -3.271 -71.649 1.00 62.47 85 PRO A N 1
ATOM 516 C CA . PRO A 1 85 ? 42.440 -3.473 -72.237 1.00 62.47 85 PRO A CA 1
ATOM 517 C C . PRO A 1 85 ? 42.717 -2.375 -73.288 1.00 62.47 85 PRO A C 1
ATOM 519 O O . PRO A 1 85 ? 41.792 -1.992 -74.011 1.00 62.47 85 PRO A O 1
ATOM 522 N N . PRO A 1 86 ? 43.942 -1.819 -73.379 1.00 59.09 86 PRO A N 1
ATOM 523 C CA . PRO A 1 86 ? 44.283 -0.891 -74.449 1.00 59.09 86 PRO A CA 1
ATOM 524 C C . PRO A 1 86 ? 44.366 -1.644 -75.778 1.00 59.09 86 PRO A C 1
ATOM 526 O O . PRO A 1 86 ? 45.306 -2.400 -75.998 1.00 59.09 86 PRO A O 1
ATOM 529 N N . GLY A 1 87 ? 43.415 -1.378 -76.671 1.00 65.88 87 GLY A N 1
ATOM 530 C CA . GLY A 1 87 ? 43.477 -1.832 -78.057 1.00 65.88 87 GLY A CA 1
ATOM 531 C C . GLY A 1 87 ? 43.073 -3.292 -78.276 1.00 65.88 87 GLY A C 1
ATOM 532 O O . GLY A 1 87 ? 43.005 -4.092 -77.351 1.00 65.88 87 GLY A O 1
ATOM 533 N N . TYR A 1 88 ? 42.741 -3.548 -79.537 1.00 53.75 88 TYR A N 1
ATOM 534 C CA . TYR A 1 88 ? 42.334 -4.806 -80.160 1.00 53.75 88 TYR A CA 1
ATOM 535 C C . TYR A 1 88 ? 43.194 -6.023 -79.804 1.00 53.75 88 TYR A C 1
ATOM 537 O O . TYR A 1 88 ? 44.428 -5.857 -79.683 1.00 53.75 88 TYR A O 1
#

Secondary structure (DSSP, 8-state):
-PPPP-------PPPPPPPPPPPPPPPPPPPPPPTTSS-PPPPPPPPPPPPPPPPPPPPPPPPPPPPPPPPP---GGGSPPP---S--

pLDDT: mean 71.96, std 13.92, range [41.75, 92.69]

Foldseek 3Di:
DDDDDPPPPPDPDFDDFDDFDDFDDFDDDDDDFDPPDPGDDDDDDTDDGDDGDDGDDGDDDDDDDDDDDPDPDDPPPPPDPPPDPPDD

Radius of gyration: 39.21 Å; chains: 1; bounding box: 69×23×124 Å